Protein AF-A0A9Q1GYH5-F1 (afdb_monomer_lite)

Organism: Holothuria leucospilota (NCBI:txid206669)

Radius of gyration: 18.58 Å; chains: 1; bounding box: 51×38×31 Å

Foldseek 3Di:
DQDDADEDDPVCVVVVLCVLCPPLPELVSSVVVCSVHHDDPCPSVVSNVSSCPDPSNVVVPPPPPPPPPDDDDDDDDDPDDDDPDDDDDD

Secondary structure (DSSP, 8-state):
----PBPPPGGGHHHHHHHHHTT--HHHHHHHHHHHHB--TTHHHHHHHHHHH-HHHHH-----------SS--------S---------

pLDDT: mean 72.46, std 19.91, range [39.78, 92.69]

Structure (mmCIF, N/CA/C/O backbone):
data_AF-A0A9Q1GYH5-F1
#
_entry.id   AF-A0A9Q1GYH5-F1
#
loop_
_atom_site.group_PDB
_atom_site.id
_atom_site.type_symbol
_atom_site.label_atom_id
_atom_site.label_alt_id
_atom_site.label_comp_id
_atom_site.label_asym_id
_atom_site.label_entity_id
_atom_site.label_seq_id
_atom_site.pdbx_PDB_ins_code
_atom_site.Cartn_x
_atom_site.Cartn_y
_atom_site.Cartn_z
_atom_site.occupancy
_atom_site.B_iso_or_equiv
_atom_site.auth_seq_id
_atom_site.auth_comp_id
_atom_site.auth_asym_id
_atom_site.auth_atom_id
_atom_site.pdbx_PDB_model_num
ATOM 1 N N . MET A 1 1 ? 9.784 13.286 16.213 1.00 47.28 1 MET A N 1
ATOM 2 C CA . MET A 1 1 ? 8.411 13.274 16.769 1.00 47.28 1 MET A CA 1
ATOM 3 C C . MET A 1 1 ? 7.700 12.006 16.322 1.00 47.28 1 MET A C 1
ATOM 5 O O . MET A 1 1 ? 7.647 11.755 15.127 1.00 47.28 1 MET A O 1
ATOM 9 N N . ARG A 1 2 ? 7.200 11.173 17.243 1.00 57.06 2 ARG A N 1
ATOM 10 C CA . ARG A 1 2 ? 6.317 10.050 16.883 1.00 57.06 2 ARG A CA 1
ATOM 11 C C . ARG A 1 2 ? 4.899 10.618 16.786 1.00 57.06 2 ARG A C 1
ATOM 13 O O . ARG A 1 2 ? 4.236 10.752 17.803 1.00 57.06 2 ARG A O 1
ATOM 20 N N . GLY A 1 3 ? 4.522 11.076 15.592 1.00 62.31 3 GLY A N 1
ATOM 21 C CA . GLY A 1 3 ? 3.220 11.695 15.336 1.00 62.31 3 GLY A CA 1
ATOM 22 C C . GLY A 1 3 ? 2.055 10.739 15.594 1.00 62.31 3 GLY A C 1
ATOM 23 O O . GLY A 1 3 ? 2.220 9.517 15.527 1.00 62.31 3 GLY A O 1
ATOM 24 N N . SER A 1 4 ? 0.888 11.307 15.896 1.00 68.88 4 SER A N 1
ATOM 25 C CA . SER A 1 4 ? -0.379 10.592 16.054 1.00 68.88 4 SER A CA 1
ATOM 26 C C . SER A 1 4 ? -0.683 9.796 14.785 1.00 68.88 4 SER A C 1
ATOM 28 O O . SER A 1 4 ? -0.970 10.373 13.740 1.00 68.88 4 SER A O 1
ATOM 30 N N . ARG A 1 5 ? -0.574 8.466 14.853 1.00 71.81 5 ARG A N 1
ATOM 31 C CA . ARG A 1 5 ? -0.877 7.591 13.715 1.00 71.81 5 ARG A CA 1
ATOM 32 C C . ARG A 1 5 ? -2.365 7.302 13.699 1.00 71.81 5 ARG A C 1
ATOM 34 O O . ARG A 1 5 ? -2.922 6.885 14.713 1.00 71.81 5 ARG A O 1
ATOM 41 N N . ILE A 1 6 ? -2.988 7.503 12.548 1.00 80.12 6 ILE A N 1
ATOM 42 C CA . ILE A 1 6 ? -4.424 7.306 12.384 1.00 80.12 6 ILE A CA 1
ATOM 43 C C . ILE A 1 6 ? -4.682 5.826 12.085 1.00 80.12 6 ILE A C 1
ATOM 45 O O . ILE A 1 6 ? -4.005 5.215 11.250 1.00 80.12 6 ILE A O 1
ATOM 49 N N . ILE A 1 7 ? -5.661 5.242 12.778 1.00 80.69 7 ILE A N 1
ATOM 50 C CA . ILE A 1 7 ? -6.171 3.906 12.464 1.00 80.69 7 ILE A CA 1
ATOM 51 C C . ILE A 1 7 ? -7.201 4.061 11.347 1.00 80.69 7 ILE A C 1
ATOM 53 O O . ILE A 1 7 ? -8.229 4.706 11.527 1.00 80.69 7 ILE A O 1
ATOM 57 N N . ILE A 1 8 ? -6.918 3.461 10.193 1.00 80.88 8 ILE A N 1
ATOM 58 C CA . ILE A 1 8 ? -7.788 3.523 9.018 1.00 80.88 8 ILE A CA 1
ATOM 59 C C . ILE A 1 8 ? -8.675 2.261 8.959 1.00 80.88 8 ILE A C 1
ATOM 61 O O . ILE A 1 8 ? -8.140 1.136 8.964 1.00 80.88 8 ILE A O 1
ATOM 65 N N . PRO A 1 9 ? -10.013 2.415 8.878 1.00 82.69 9 PRO A N 1
ATOM 66 C CA . PRO A 1 9 ? -10.947 1.325 8.592 1.00 82.69 9 PRO A CA 1
ATOM 67 C C . PRO A 1 9 ? -10.588 0.585 7.300 1.00 82.69 9 PRO A C 1
ATOM 69 O O . PRO A 1 9 ? -10.063 1.180 6.364 1.00 82.69 9 PRO A O 1
ATOM 72 N N . SER A 1 10 ? -10.889 -0.713 7.215 1.00 82.94 10 SER A N 1
ATOM 73 C CA . SER A 1 10 ? -10.507 -1.554 6.067 1.00 82.94 10 SER A CA 1
ATOM 74 C C . SER A 1 10 ? -10.988 -1.021 4.714 1.00 82.94 10 SER A C 1
ATOM 76 O O . SER A 1 10 ? -10.233 -1.102 3.748 1.00 82.94 10 SER A O 1
ATOM 78 N N . CYS A 1 11 ? -12.184 -0.429 4.658 1.00 85.62 11 CYS A N 1
ATOM 79 C CA . CYS A 1 11 ? -12.766 0.145 3.442 1.00 85.62 11 CYS A CA 1
ATOM 80 C C . CYS A 1 11 ? -11.937 1.292 2.841 1.00 85.62 11 CYS A C 1
ATOM 82 O O . CYS A 1 11 ? -11.882 1.421 1.625 1.00 85.62 11 CYS A O 1
ATOM 84 N N . LEU A 1 12 ? -11.233 2.069 3.667 1.00 85.88 12 LEU A N 1
ATOM 85 C CA . LEU A 1 12 ? -10.436 3.222 3.226 1.00 85.88 12 LEU A CA 1
ATOM 86 C C . LEU A 1 12 ? -8.968 2.866 2.935 1.00 85.88 12 LEU A C 1
ATOM 88 O O . LEU A 1 12 ? -8.196 3.700 2.460 1.00 85.88 12 LEU A O 1
ATOM 92 N N . ARG A 1 13 ? -8.544 1.626 3.218 1.00 89.69 13 ARG A N 1
ATOM 93 C CA . ARG A 1 13 ? -7.143 1.211 3.025 1.00 89.69 13 ARG A CA 1
ATOM 94 C C . ARG A 1 13 ? -6.745 1.189 1.556 1.00 89.69 13 ARG A C 1
ATOM 96 O O . ARG A 1 13 ? -5.598 1.498 1.259 1.00 89.69 13 ARG A O 1
ATOM 103 N N . LEU A 1 14 ? -7.668 0.841 0.659 1.00 88.19 14 LEU A N 1
ATOM 104 C CA . LEU A 1 14 ? -7.400 0.773 -0.780 1.00 88.19 14 LEU A CA 1
ATOM 105 C C . LEU A 1 14 ? -7.073 2.151 -1.365 1.00 88.19 14 LEU A C 1
ATOM 107 O O . LEU A 1 14 ? -6.058 2.298 -2.038 1.00 88.19 14 LEU A O 1
ATOM 111 N N . GLU A 1 15 ? -7.872 3.168 -1.044 1.00 89.88 15 GLU A N 1
ATOM 112 C CA . GLU A 1 15 ? -7.633 4.547 -1.494 1.00 89.88 15 GLU A CA 1
ATOM 113 C C . GLU A 1 15 ? -6.314 5.103 -0.949 1.00 89.88 15 GLU A C 1
ATOM 115 O O . GLU A 1 15 ? -5.523 5.717 -1.668 1.00 89.88 15 GLU A O 1
ATOM 120 N N . LEU A 1 16 ? -6.032 4.837 0.329 1.00 90.62 16 LEU A N 1
ATOM 121 C CA . LEU A 1 16 ? -4.763 5.226 0.932 1.00 90.62 16 LEU A CA 1
ATOM 122 C C . LEU A 1 16 ? -3.579 4.557 0.224 1.00 90.62 16 LEU A C 1
ATOM 124 O O . LEU A 1 16 ? -2.545 5.184 -0.003 1.00 90.62 16 LEU A O 1
ATOM 128 N N . PHE A 1 17 ? -3.712 3.276 -0.094 1.00 90.88 17 PHE A N 1
ATOM 129 C CA . PHE A 1 17 ? -2.679 2.510 -0.766 1.00 90.88 17 PHE A CA 1
ATOM 130 C C . PHE A 1 17 ? -2.372 3.032 -2.167 1.00 90.88 17 PHE A C 1
ATOM 132 O O . PHE A 1 17 ? -1.191 3.162 -2.497 1.00 90.88 17 PHE A O 1
ATOM 139 N N . ASP A 1 18 ? -3.393 3.403 -2.935 1.00 90.25 18 ASP A N 1
ATOM 140 C CA . ASP A 1 18 ? -3.219 4.064 -4.229 1.00 90.25 18 ASP A CA 1
ATOM 141 C C . ASP A 1 18 ? -2.440 5.384 -4.078 1.00 90.25 18 ASP A C 1
ATOM 143 O O . ASP A 1 18 ? -1.426 5.613 -4.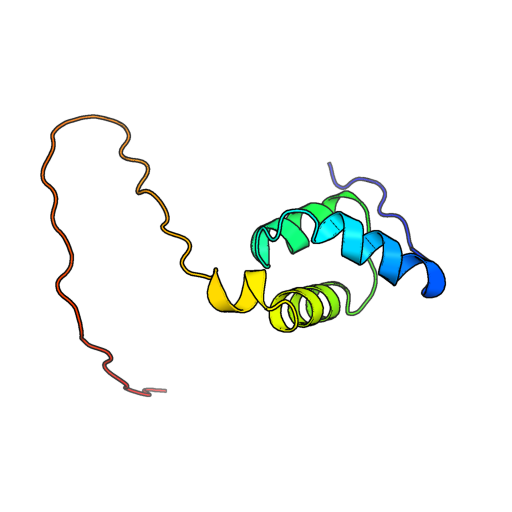743 1.00 90.25 18 ASP A O 1
ATOM 147 N N . SER A 1 19 ? -2.811 6.197 -3.084 1.00 90.56 19 SER A N 1
ATOM 148 C CA . SER A 1 19 ? -2.117 7.452 -2.768 1.00 90.56 19 SER A CA 1
ATOM 149 C C . SER A 1 19 ? -0.652 7.246 -2.348 1.00 90.56 19 SER A C 1
ATOM 151 O O . SER A 1 19 ? 0.247 7.947 -2.822 1.00 90.56 19 SER A O 1
ATOM 153 N N . ILE A 1 20 ? -0.371 6.251 -1.498 1.00 91.12 20 ILE A N 1
ATOM 154 C CA . ILE A 1 20 ? 0.993 5.920 -1.050 1.00 91.12 20 ILE A CA 1
ATOM 155 C C . ILE A 1 20 ? 1.852 5.434 -2.223 1.00 91.12 20 ILE A C 1
ATOM 157 O O . ILE A 1 20 ? 3.029 5.807 -2.317 1.00 91.12 20 ILE A O 1
ATOM 161 N N . HIS A 1 21 ? 1.265 4.622 -3.101 1.00 92.44 21 HIS A N 1
ATOM 162 C CA . HIS A 1 21 ? 1.920 4.031 -4.263 1.00 92.44 21 HIS A CA 1
ATOM 163 C C . HIS A 1 21 ? 2.071 4.985 -5.449 1.00 92.44 21 HIS A C 1
ATOM 165 O O . HIS A 1 21 ? 2.859 4.719 -6.363 1.00 92.44 21 HIS A O 1
ATOM 171 N N . LYS A 1 22 ? 1.359 6.115 -5.429 1.00 89.31 22 LYS A N 1
ATOM 172 C CA . LYS A 1 22 ? 1.398 7.128 -6.479 1.00 89.31 22 LYS A CA 1
ATOM 173 C C . LYS A 1 22 ? 2.836 7.484 -6.867 1.00 89.31 22 LYS A C 1
ATOM 175 O O . LYS A 1 22 ? 3.672 7.833 -6.022 1.00 89.31 22 LYS A O 1
ATOM 180 N N . GLY A 1 23 ? 3.100 7.414 -8.172 1.00 88.62 23 GLY A N 1
ATOM 181 C CA . GLY A 1 23 ? 4.413 7.672 -8.764 1.00 88.62 23 GLY A CA 1
ATOM 182 C C . GLY A 1 23 ? 5.374 6.478 -8.756 1.00 88.62 23 GLY A C 1
ATOM 183 O O . GLY A 1 23 ? 6.544 6.674 -9.061 1.00 88.62 23 GLY A O 1
ATOM 184 N N . HIS A 1 24 ? 4.918 5.268 -8.404 1.00 90.25 24 HIS A N 1
ATOM 185 C CA . HIS A 1 24 ? 5.658 4.006 -8.569 1.00 90.25 24 HIS A CA 1
ATOM 186 C C . HIS A 1 24 ? 7.065 3.984 -7.943 1.00 90.25 24 HIS A C 1
ATOM 188 O O . HIS A 1 24 ? 8.001 3.384 -8.463 1.00 90.25 24 HIS A O 1
ATOM 194 N N . GLN A 1 25 ? 7.212 4.606 -6.773 1.00 85.31 25 GLN A N 1
ATOM 195 C CA . GLN A 1 25 ? 8.505 4.899 -6.139 1.00 85.31 25 GLN A CA 1
ATOM 196 C C . GLN A 1 25 ? 9.184 3.701 -5.444 1.00 85.31 25 GLN A C 1
ATOM 198 O O . GLN A 1 25 ? 10.158 3.870 -4.707 1.00 85.31 25 GLN A O 1
ATOM 203 N N . GLY A 1 26 ? 8.640 2.495 -5.610 1.00 88.75 26 GLY A N 1
ATOM 204 C CA . GLY A 1 26 ? 9.126 1.285 -4.956 1.00 88.75 26 GLY A CA 1
ATOM 205 C C . GLY A 1 26 ? 8.786 1.178 -3.463 1.00 88.75 26 GLY A C 1
ATOM 206 O O . GLY A 1 26 ? 8.171 2.050 -2.841 1.00 88.75 26 GLY A O 1
ATOM 207 N N . ILE A 1 27 ? 9.187 0.051 -2.871 1.00 90.19 27 ILE A N 1
ATOM 208 C CA . ILE A 1 27 ? 8.738 -0.379 -1.539 1.00 90.19 27 ILE A CA 1
ATOM 209 C C . ILE A 1 27 ? 9.256 0.506 -0.398 1.00 90.19 27 ILE A C 1
ATOM 211 O O . ILE A 1 27 ? 8.527 0.746 0.566 1.00 90.19 27 ILE A O 1
ATOM 215 N N . GLY A 1 28 ? 10.487 1.017 -0.501 1.00 88.75 28 GLY A N 1
ATOM 216 C CA . GLY A 1 28 ? 11.101 1.857 0.532 1.00 88.75 28 GLY A CA 1
ATOM 217 C C . GLY A 1 28 ? 10.316 3.148 0.760 1.00 88.75 28 GLY A C 1
ATOM 218 O O . GLY A 1 28 ? 9.851 3.404 1.871 1.00 88.75 28 GLY A O 1
ATOM 219 N N . LYS A 1 29 ? 10.078 3.908 -0.317 1.00 89.75 29 LYS A N 1
ATOM 220 C CA . LYS A 1 29 ? 9.317 5.166 -0.280 1.00 89.75 29 LYS A CA 1
ATOM 221 C C . LYS A 1 29 ? 7.858 4.951 0.123 1.00 89.75 29 LYS A C 1
ATOM 223 O O . LYS A 1 29 ? 7.338 5.719 0.931 1.00 89.75 29 LYS A O 1
ATOM 228 N N . CYS A 1 30 ? 7.220 3.878 -0.354 1.00 91.25 30 CYS A N 1
ATOM 229 C CA . CYS A 1 30 ? 5.856 3.540 0.062 1.00 91.25 30 CYS A CA 1
ATOM 230 C C . CYS A 1 30 ? 5.772 3.272 1.577 1.00 91.25 30 CYS A C 1
ATOM 232 O O . CYS A 1 30 ? 4.880 3.783 2.256 1.00 91.25 30 CYS A O 1
ATOM 234 N N . ARG 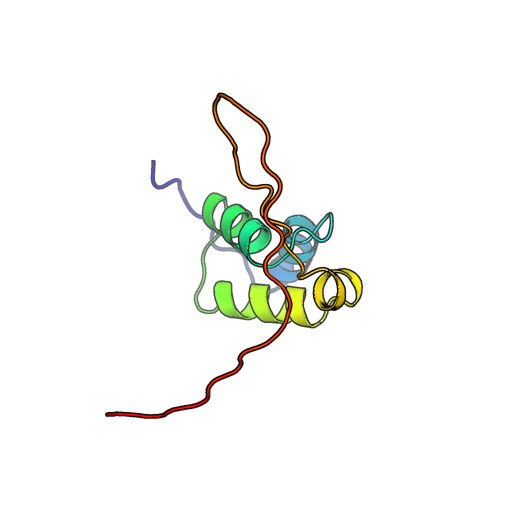A 1 31 ? 6.731 2.522 2.141 1.00 91.62 31 ARG A N 1
ATOM 235 C CA . ARG A 1 31 ? 6.803 2.261 3.590 1.00 91.62 31 ARG A CA 1
ATOM 236 C C . ARG A 1 31 ? 7.071 3.530 4.396 1.00 91.62 31 ARG A C 1
ATOM 238 O O . ARG A 1 31 ? 6.465 3.703 5.449 1.00 91.62 31 ARG A O 1
ATOM 245 N N . GLU A 1 32 ? 7.971 4.390 3.925 1.00 90.06 32 GLU A N 1
ATOM 246 C CA . GLU A 1 32 ? 8.281 5.678 4.558 1.00 90.06 32 GLU A CA 1
ATOM 247 C C . GLU A 1 32 ? 7.027 6.552 4.662 1.00 90.06 32 GLU A C 1
ATOM 249 O O . GLU A 1 32 ? 6.668 6.973 5.760 1.00 90.06 32 GLU A O 1
ATOM 254 N N . ARG A 1 33 ? 6.314 6.741 3.543 1.00 89.75 33 ARG A N 1
ATOM 255 C CA . ARG A 1 33 ? 5.059 7.506 3.490 1.00 89.75 33 ARG A CA 1
ATOM 256 C C . ARG A 1 33 ? 4.014 6.937 4.439 1.00 89.75 33 ARG A C 1
ATOM 258 O O . ARG A 1 33 ? 3.462 7.675 5.247 1.00 89.75 33 ARG A O 1
ATOM 265 N N . ALA A 1 34 ? 3.783 5.625 4.398 1.00 90.50 34 ALA A N 1
ATOM 266 C CA . ALA A 1 34 ? 2.797 4.988 5.264 1.00 90.50 34 ALA A CA 1
ATOM 267 C C . ALA A 1 34 ? 3.090 5.230 6.754 1.00 90.50 34 ALA A C 1
ATOM 269 O O . ALA A 1 34 ? 2.185 5.578 7.509 1.00 90.50 34 ALA A O 1
ATOM 270 N N . LYS A 1 35 ? 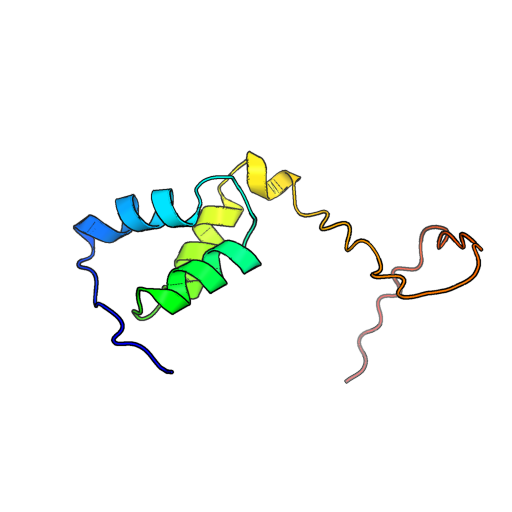4.363 5.124 7.169 1.00 88.25 35 LYS A N 1
ATOM 271 C CA . LYS A 1 35 ? 4.794 5.334 8.563 1.00 88.25 35 LYS A CA 1
ATOM 272 C C . LYS A 1 35 ? 4.524 6.746 9.093 1.00 88.25 35 LYS A C 1
ATOM 274 O O . LYS A 1 35 ? 4.426 6.892 10.313 1.00 88.25 35 LYS A O 1
ATOM 279 N N . GLN A 1 36 ? 4.442 7.754 8.220 1.00 85.31 36 GLN A N 1
ATOM 280 C CA . GLN A 1 36 ? 4.164 9.136 8.626 1.00 85.31 36 GLN A CA 1
ATOM 281 C C . GLN A 1 36 ? 2.697 9.347 9.016 1.00 85.31 36 GLN A C 1
ATOM 283 O O . GLN A 1 36 ? 2.423 10.170 9.883 1.00 85.31 36 GLN A O 1
ATOM 288 N N . TYR A 1 37 ? 1.769 8.597 8.413 1.00 83.06 37 TYR A N 1
ATOM 289 C CA . TYR A 1 37 ? 0.335 8.884 8.527 1.00 83.06 37 TYR A CA 1
ATOM 290 C C . TYR A 1 37 ? -0.460 7.780 9.235 1.00 83.06 37 TYR A C 1
ATOM 292 O O . TYR A 1 37 ? -1.409 8.077 9.962 1.00 83.06 37 TYR A O 1
ATOM 300 N N . VAL A 1 38 ? -0.089 6.507 9.054 1.00 87.19 38 VAL A N 1
ATOM 301 C CA . VAL A 1 38 ? -0.953 5.375 9.420 1.00 87.19 38 VAL A CA 1
ATOM 302 C C . VAL A 1 38 ? -0.216 4.203 10.058 1.00 87.19 38 VAL A C 1
ATOM 304 O O . VAL A 1 38 ? 0.984 3.995 9.864 1.00 87.19 38 VAL A O 1
ATOM 307 N N . TRP A 1 39 ? -0.954 3.394 10.821 1.00 85.38 39 TRP A N 1
ATOM 308 C CA . TRP A 1 39 ? -0.458 2.119 11.334 1.00 85.38 39 TRP A CA 1
ATOM 309 C C . TRP A 1 39 ? -1.588 1.120 11.604 1.00 85.38 39 TRP A C 1
ATOM 311 O O . TRP A 1 39 ? -2.616 1.480 12.169 1.00 85.38 39 TRP A O 1
ATOM 321 N N . TRP A 1 40 ? -1.366 -0.144 11.229 1.00 87.56 40 TRP A N 1
ATOM 322 C CA . TRP A 1 40 ? -2.142 -1.312 11.662 1.00 87.56 40 TRP A CA 1
ATOM 323 C C . TRP A 1 40 ? -1.326 -2.606 11.457 1.00 87.56 40 TRP A C 1
ATOM 325 O O . TRP A 1 40 ? -0.347 -2.599 10.695 1.00 87.56 40 TRP A O 1
ATOM 335 N N . PRO A 1 41 ? -1.701 -3.728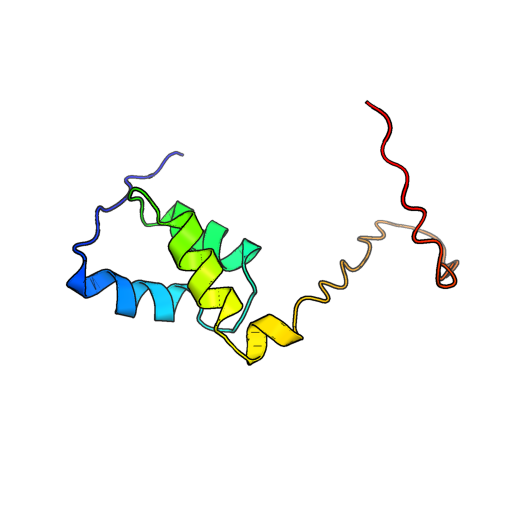 12.103 1.00 86.75 41 PRO A N 1
ATOM 336 C CA . PRO A 1 41 ? -1.041 -5.017 11.898 1.00 86.75 41 PRO A CA 1
ATOM 337 C C . PRO A 1 41 ? -1.093 -5.462 10.431 1.00 86.75 41 PRO A C 1
ATOM 339 O O . PRO A 1 41 ? -2.152 -5.466 9.812 1.00 86.75 41 PRO A O 1
ATOM 342 N N . GLY A 1 42 ? 0.056 -5.829 9.862 1.00 89.44 42 GLY A N 1
ATOM 343 C CA . GLY A 1 42 ? 0.151 -6.282 8.469 1.00 89.44 42 GLY A CA 1
ATOM 344 C C . GLY A 1 42 ? 0.310 -5.175 7.418 1.00 89.44 42 GLY A C 1
ATOM 345 O O . GLY A 1 42 ? 0.516 -5.497 6.250 1.00 89.44 42 GLY A O 1
ATOM 346 N N . LEU A 1 43 ? 0.317 -3.889 7.800 1.00 90.38 43 LEU A N 1
ATOM 347 C CA . LEU A 1 43 ? 0.512 -2.762 6.871 1.00 90.38 43 LEU A CA 1
ATOM 348 C C . LEU A 1 43 ? 1.757 -2.928 5.980 1.00 90.38 43 LEU A C 1
ATOM 350 O O . LEU A 1 43 ? 1.699 -2.733 4.770 1.00 90.38 43 LEU A O 1
ATOM 354 N N . ALA A 1 44 ? 2.893 -3.308 6.569 1.00 89.75 44 ALA A N 1
ATOM 355 C CA . ALA A 1 44 ? 4.152 -3.446 5.836 1.00 89.75 44 ALA A CA 1
ATOM 356 C C . ALA A 1 44 ? 4.119 -4.568 4.785 1.00 89.75 44 ALA A C 1
ATOM 358 O O . ALA A 1 44 ? 4.762 -4.430 3.741 1.00 89.75 44 ALA A O 1
ATOM 359 N N . THR A 1 45 ? 3.385 -5.648 5.067 1.00 92.56 45 THR A N 1
ATOM 360 C CA . THR A 1 45 ? 3.163 -6.771 4.146 1.00 92.56 45 THR A CA 1
ATOM 361 C C . THR A 1 45 ? 2.229 -6.349 3.023 1.00 92.56 45 THR A C 1
ATOM 363 O O . THR A 1 45 ? 2.560 -6.530 1.861 1.00 92.56 45 THR A O 1
ATOM 366 N N . GLN A 1 46 ? 1.127 -5.672 3.348 1.00 92.56 46 GLN A N 1
ATOM 367 C CA . GLN A 1 46 ? 0.179 -5.180 2.345 1.00 92.56 46 GLN A CA 1
ATOM 368 C C . GLN A 1 46 ? 0.818 -4.180 1.371 1.00 92.56 46 GLN A C 1
ATOM 370 O O . GLN A 1 46 ? 0.571 -4.249 0.171 1.00 92.56 46 GLN A O 1
ATOM 375 N N . I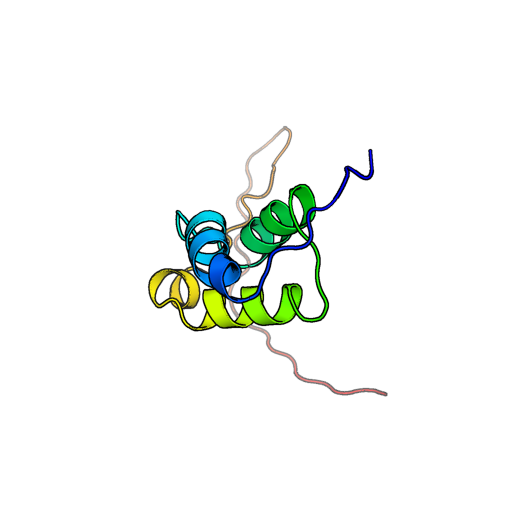LE A 1 47 ? 1.694 -3.295 1.860 1.00 92.00 47 ILE A N 1
ATOM 376 C CA . ILE A 1 47 ? 2.480 -2.400 0.996 1.00 92.00 47 ILE A CA 1
ATOM 377 C C . ILE A 1 47 ? 3.434 -3.195 0.099 1.00 92.00 47 ILE A C 1
ATOM 379 O O . ILE A 1 47 ? 3.604 -2.848 -1.067 1.00 92.00 47 ILE A O 1
ATOM 383 N N . ALA A 1 48 ? 4.079 -4.237 0.632 1.00 91.31 48 ALA A N 1
ATOM 384 C CA . ALA A 1 48 ? 4.981 -5.072 -0.154 1.00 91.31 48 ALA A CA 1
ATOM 385 C C . ALA A 1 48 ? 4.231 -5.784 -1.285 1.00 91.31 48 ALA A C 1
ATOM 387 O O . ALA A 1 48 ? 4.659 -5.696 -2.433 1.00 91.31 48 ALA A O 1
ATOM 388 N N . ASP A 1 49 ? 3.087 -6.396 -0.975 1.00 92.69 49 ASP A N 1
ATOM 389 C CA . ASP A 1 49 ? 2.229 -7.071 -1.952 1.00 92.69 49 ASP A CA 1
ATOM 390 C C . ASP A 1 49 ? 1.743 -6.114 -3.034 1.00 92.69 49 ASP A C 1
ATOM 392 O O . ASP A 1 49 ? 1.741 -6.457 -4.214 1.00 92.69 49 ASP A O 1
ATOM 396 N N . LEU A 1 50 ? 1.345 -4.903 -2.645 1.00 92.00 50 LEU A N 1
ATOM 397 C CA . LEU A 1 50 ? 0.889 -3.892 -3.585 1.00 92.00 50 LEU A CA 1
ATOM 398 C C . LEU A 1 50 ? 1.991 -3.489 -4.567 1.00 92.00 50 LEU A C 1
ATOM 400 O O . LEU A 1 50 ? 1.762 -3.432 -5.772 1.00 92.00 50 LEU A O 1
ATOM 404 N N . VAL A 1 51 ? 3.198 -3.233 -4.060 1.00 90.75 51 VAL A N 1
ATOM 405 C CA . VAL A 1 51 ? 4.337 -2.850 -4.902 1.00 90.75 51 VAL A CA 1
ATOM 406 C C . VAL A 1 51 ? 4.793 -4.023 -5.770 1.00 90.75 51 VAL A C 1
ATOM 408 O O . VAL A 1 51 ? 5.152 -3.809 -6.923 1.00 90.75 51 VAL A O 1
ATOM 411 N N . TYR A 1 52 ? 4.745 -5.251 -5.248 1.00 89.44 52 TYR A N 1
ATOM 412 C CA . TYR A 1 52 ? 5.096 -6.466 -5.984 1.00 89.44 52 TYR A CA 1
ATOM 413 C C . TYR A 1 52 ? 4.126 -6.759 -7.137 1.00 89.44 52 TYR A C 1
ATOM 415 O O . TYR A 1 52 ? 4.555 -7.155 -8.215 1.00 89.44 52 TYR A O 1
ATOM 423 N N . LYS A 1 53 ? 2.824 -6.527 -6.930 1.00 90.56 53 LYS A N 1
ATOM 424 C CA . LYS A 1 53 ? 1.782 -6.710 -7.955 1.00 90.56 53 LYS A CA 1
ATOM 425 C C . LYS A 1 53 ? 1.749 -5.590 -8.999 1.00 90.56 53 LYS A C 1
ATOM 427 O O . LYS A 1 53 ? 1.077 -5.731 -10.016 1.00 90.56 53 LYS A O 1
ATOM 432 N N . CYS A 1 54 ? 2.438 -4.478 -8.759 1.00 90.31 54 CYS A N 1
ATOM 433 C CA . CYS A 1 54 ? 2.524 -3.389 -9.718 1.00 90.31 54 CYS A CA 1
ATOM 434 C C . CYS A 1 54 ? 3.556 -3.716 -10.802 1.00 90.31 54 CYS A C 1
ATOM 436 O O . CYS A 1 54 ? 4.747 -3.787 -10.510 1.00 90.31 54 CYS A O 1
ATOM 438 N N . SER A 1 55 ? 3.112 -3.816 -12.056 1.00 88.44 55 SER A N 1
ATOM 439 C CA . SER A 1 55 ? 3.985 -4.035 -13.217 1.00 88.44 55 SER A CA 1
ATOM 440 C C . SER A 1 55 ? 5.071 -2.959 -13.345 1.00 88.44 55 SER A C 1
ATOM 442 O O . SER A 1 55 ? 6.238 -3.266 -13.568 1.00 88.44 55 SER A O 1
ATOM 444 N N . THR A 1 56 ? 4.737 -1.687 -13.126 1.00 88.00 56 THR A N 1
ATOM 445 C CA . THR A 1 56 ? 5.718 -0.591 -13.191 1.00 88.00 56 THR A CA 1
ATOM 446 C C . THR A 1 56 ? 6.803 -0.726 -12.120 1.00 88.00 56 THR A C 1
ATOM 448 O O . THR A 1 56 ? 7.987 -0.535 -12.395 1.00 88.00 56 THR A O 1
ATOM 451 N N . CYS A 1 57 ? 6.427 -1.084 -10.888 1.00 85.25 57 CYS A N 1
ATOM 452 C CA . CYS A 1 57 ? 7.388 -1.222 -9.794 1.00 85.25 57 CYS A CA 1
ATOM 453 C C . CYS A 1 57 ? 8.154 -2.547 -9.814 1.00 85.25 57 CYS A C 1
ATOM 455 O O . CYS A 1 57 ? 9.303 -2.568 -9.371 1.00 85.25 57 CYS A O 1
ATOM 457 N N . SER A 1 58 ? 7.559 -3.635 -10.314 1.00 79.31 58 SER A N 1
ATOM 458 C CA . SER A 1 58 ? 8.203 -4.952 -10.382 1.00 79.31 58 SER A CA 1
ATOM 459 C C . SER A 1 58 ? 9.395 -4.959 -11.336 1.00 79.31 58 SER A C 1
ATOM 461 O O . SER A 1 58 ? 10.370 -5.666 -11.095 1.00 79.31 58 SER A O 1
ATOM 463 N N . HIS A 1 59 ? 9.340 -4.145 -12.392 1.00 66.69 59 HIS A N 1
ATOM 464 C CA . HIS A 1 59 ? 10.423 -3.999 -13.366 1.00 66.69 59 HIS A CA 1
ATOM 465 C C . HIS A 1 59 ? 11.425 -2.884 -13.005 1.00 66.69 59 HIS A C 1
ATOM 467 O O . HIS A 1 59 ? 12.541 -2.872 -13.521 1.00 66.69 59 HIS A O 1
ATOM 473 N N . GLY A 1 60 ? 11.052 -1.962 -12.108 1.00 55.28 60 GLY A N 1
ATOM 474 C CA . GLY A 1 60 ? 11.811 -0.746 -11.784 1.00 55.28 60 GLY A CA 1
ATOM 475 C C . GLY A 1 60 ? 12.796 -0.847 -10.612 1.00 55.28 60 GLY A C 1
ATOM 476 O O . GLY A 1 60 ? 13.416 0.150 -10.253 1.00 55.28 60 GLY A O 1
ATOM 477 N N . SER A 1 61 ? 12.982 -2.016 -9.99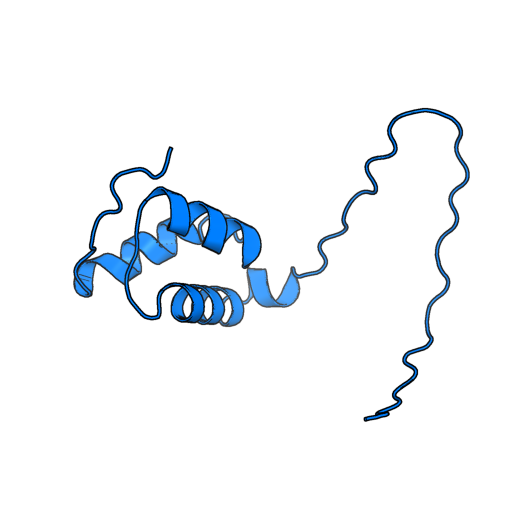8 1.00 53.31 61 SER A N 1
ATOM 478 C CA . SER A 1 61 ? 13.837 -2.219 -8.812 1.00 53.31 61 SER A CA 1
ATOM 479 C C . SER A 1 61 ? 15.343 -2.293 -9.118 1.00 53.31 61 SER A C 1
ATOM 481 O O . SER A 1 61 ? 16.105 -2.984 -8.444 1.00 53.31 61 SER A O 1
ATOM 483 N N . ARG A 1 62 ? 15.804 -1.516 -10.099 1.00 51.25 62 ARG A N 1
ATOM 484 C CA . ARG A 1 62 ? 17.193 -1.058 -10.161 1.00 51.25 62 ARG A CA 1
ATOM 485 C C . ARG A 1 62 ? 17.229 0.345 -9.578 1.00 51.25 62 ARG A C 1
ATOM 487 O O . ARG A 1 62 ? 17.243 1.332 -10.302 1.00 51.25 62 ARG A O 1
ATOM 494 N N . GLU A 1 63 ? 17.232 0.425 -8.251 1.00 52.16 63 GLU A N 1
ATOM 495 C CA . GLU A 1 63 ? 17.745 1.612 -7.573 1.00 52.16 63 GLU A CA 1
ATOM 496 C C . GLU A 1 63 ? 19.220 1.721 -7.983 1.00 52.16 63 GLU A C 1
ATOM 498 O O . GLU A 1 63 ? 20.094 1.095 -7.381 1.00 52.16 63 GLU A O 1
ATOM 503 N N . ILE A 1 64 ? 19.509 2.458 -9.059 1.00 51.94 64 ILE A N 1
ATOM 504 C CA . ILE A 1 64 ? 20.834 3.038 -9.227 1.00 51.94 64 ILE A CA 1
ATOM 505 C C . ILE A 1 64 ? 20.940 4.006 -8.056 1.00 51.94 64 ILE A C 1
ATOM 507 O O . ILE A 1 64 ? 20.435 5.124 -8.104 1.00 51.94 64 ILE A O 1
ATOM 511 N N . ARG A 1 65 ? 21.518 3.535 -6.951 1.00 43.88 65 ARG A N 1
ATOM 512 C CA . ARG A 1 65 ? 22.057 4.425 -5.935 1.00 43.88 65 ARG A CA 1
ATOM 513 C C . ARG A 1 65 ? 23.158 5.179 -6.644 1.00 43.88 65 ARG A C 1
ATOM 515 O O . ARG A 1 65 ? 24.241 4.627 -6.818 1.00 43.88 65 ARG A O 1
ATOM 522 N N . GLU A 1 66 ? 22.860 6.379 -7.130 1.00 50.91 66 GLU A N 1
ATOM 523 C CA . GLU A 1 66 ? 23.915 7.310 -7.500 1.00 50.91 66 GLU A CA 1
ATOM 524 C C . GLU A 1 66 ? 24.856 7.373 -6.293 1.00 50.91 66 GLU A C 1
ATOM 526 O O . GLU A 1 66 ? 24.406 7.698 -5.186 1.00 50.91 66 GLU A O 1
ATOM 531 N N . PRO A 1 67 ? 26.128 6.965 -6.438 1.00 54.19 67 PRO A N 1
ATOM 532 C CA . PRO A 1 67 ? 27.086 7.151 -5.372 1.00 54.19 67 PRO A CA 1
ATOM 533 C C . PRO A 1 67 ? 27.147 8.658 -5.144 1.00 54.19 67 PRO A C 1
ATOM 535 O O . PRO A 1 67 ? 27.523 9.402 -6.047 1.00 54.19 67 PRO A O 1
ATOM 538 N N . LEU A 1 68 ? 26.726 9.117 -3.965 1.00 54.97 68 LEU A N 1
ATOM 539 C CA . LEU A 1 68 ? 26.924 10.497 -3.545 1.00 54.97 68 LEU A CA 1
ATOM 540 C C . LEU A 1 68 ? 28.433 10.714 -3.408 1.00 54.97 68 LEU A C 1
ATOM 542 O O . LEU A 1 68 ? 29.005 10.538 -2.333 1.00 54.97 68 LEU A O 1
ATOM 546 N N . ILE A 1 69 ? 29.092 11.049 -4.514 1.00 56.00 69 ILE A N 1
ATOM 547 C CA . ILE A 1 69 ? 30.474 11.505 -4.507 1.00 56.00 69 ILE A CA 1
ATOM 548 C C . ILE A 1 69 ? 30.481 12.956 -4.029 1.00 56.00 69 ILE A C 1
ATOM 550 O O . ILE A 1 69 ? 30.386 13.909 -4.797 1.00 56.00 69 ILE A O 1
ATOM 554 N N . SER A 1 70 ? 30.570 13.131 -2.714 1.00 48.06 70 SER A N 1
ATOM 555 C CA . SER A 1 70 ? 30.973 14.412 -2.151 1.00 48.06 70 SER A CA 1
ATOM 556 C C . SER A 1 70 ? 32.475 14.584 -2.376 1.00 48.06 70 SER A C 1
ATOM 558 O O . SER A 1 70 ? 33.275 14.029 -1.633 1.00 48.06 70 SER A O 1
ATOM 560 N N . GLY A 1 71 ? 32.830 15.371 -3.393 1.00 48.28 71 GLY A N 1
ATOM 561 C CA . GLY A 1 71 ? 34.120 16.053 -3.509 1.00 48.28 71 GLY A CA 1
ATOM 562 C C . GLY A 1 71 ? 35.294 15.237 -4.065 1.00 48.28 71 GLY A C 1
ATOM 563 O O . GLY A 1 71 ? 35.872 14.411 -3.373 1.00 48.28 71 GLY A O 1
ATOM 564 N N . GLY A 1 72 ? 35.728 15.610 -5.275 1.00 46.00 72 GLY A N 1
ATOM 565 C CA . GLY A 1 72 ? 37.126 15.512 -5.714 1.00 46.00 72 GLY A CA 1
ATOM 566 C C . GLY A 1 72 ? 37.500 14.301 -6.574 1.00 46.00 72 GLY A C 1
ATOM 567 O O . GLY A 1 72 ? 37.678 13.207 -6.065 1.00 46.00 72 GLY A O 1
ATOM 568 N N . GLY A 1 73 ? 37.740 14.551 -7.868 1.00 42.50 73 GLY A N 1
ATOM 569 C CA . GLY A 1 73 ? 38.562 13.701 -8.739 1.00 42.50 73 GLY A CA 1
ATOM 570 C C . GLY A 1 73 ? 37.849 12.493 -9.348 1.00 42.50 73 GLY A C 1
ATOM 571 O O . GLY A 1 73 ? 37.567 11.506 -8.679 1.00 42.50 73 GLY A O 1
ATOM 572 N N . GLY A 1 74 ? 37.591 12.550 -10.655 1.00 50.31 74 GLY A N 1
ATOM 573 C CA . GLY A 1 74 ? 37.066 11.418 -11.408 1.00 50.31 74 GLY A CA 1
ATOM 574 C C . GLY A 1 74 ? 38.055 10.253 -11.480 1.00 50.31 74 GLY A C 1
ATOM 575 O O . GLY A 1 74 ? 39.197 10.430 -11.887 1.00 50.31 74 GLY A O 1
ATOM 576 N N . ILE A 1 75 ? 37.566 9.059 -11.155 1.00 45.81 75 ILE A N 1
ATOM 577 C CA . ILE A 1 75 ? 37.995 7.780 -11.732 1.00 45.81 75 ILE A CA 1
ATOM 578 C C . ILE A 1 75 ? 36.798 6.832 -11.666 1.00 45.81 75 ILE A C 1
ATOM 580 O O . ILE A 1 75 ? 36.417 6.330 -10.611 1.00 45.81 75 ILE A O 1
ATOM 584 N N . SER A 1 76 ? 36.164 6.625 -12.816 1.00 44.97 76 SER A N 1
ATOM 585 C CA . SER A 1 76 ? 35.087 5.659 -12.995 1.00 44.97 76 SER A CA 1
ATOM 586 C C . SER A 1 76 ? 35.666 4.244 -12.972 1.00 44.97 76 SER A C 1
ATOM 588 O O . SER A 1 76 ? 36.185 3.771 -13.978 1.00 44.97 76 SER A O 1
ATOM 590 N N . ILE A 1 77 ? 35.556 3.549 -11.841 1.00 49.81 77 ILE A N 1
ATOM 591 C CA . ILE A 1 77 ? 35.695 2.090 -11.805 1.00 49.81 77 ILE A CA 1
ATOM 592 C C . ILE A 1 77 ? 34.298 1.472 -11.858 1.00 49.81 77 ILE A C 1
ATOM 594 O O . ILE A 1 77 ? 33.537 1.497 -10.894 1.00 49.81 77 ILE A O 1
ATOM 598 N N . THR A 1 78 ? 33.929 0.943 -13.022 1.00 52.19 78 THR A N 1
ATOM 599 C CA . THR A 1 78 ? 32.779 0.040 -13.121 1.00 52.19 78 THR A CA 1
ATOM 600 C C . THR A 1 78 ? 33.190 -1.312 -12.527 1.00 52.19 78 THR A C 1
ATOM 602 O O . THR A 1 78 ? 34.256 -1.821 -12.880 1.00 52.19 78 THR A O 1
ATOM 605 N N . PRO A 1 79 ? 32.404 -1.938 -11.631 1.00 40.47 79 PRO A N 1
ATOM 606 C CA . PRO A 1 79 ? 32.638 -3.328 -11.292 1.00 40.47 79 PRO A CA 1
ATOM 607 C C . PRO A 1 79 ? 32.125 -4.166 -12.461 1.00 40.47 79 PRO A C 1
ATOM 609 O O . PRO A 1 79 ? 30.919 -4.234 -12.717 1.00 40.47 79 PRO A O 1
ATOM 612 N N . LEU A 1 80 ? 33.064 -4.775 -13.183 1.00 45.38 80 LEU A N 1
ATOM 613 C CA . LEU A 1 80 ? 32.797 -5.887 -14.084 1.00 45.38 80 LEU A CA 1
ATOM 614 C C . LEU A 1 80 ? 31.898 -6.911 -13.386 1.00 45.38 80 LEU A C 1
ATOM 616 O O . LEU A 1 80 ? 32.051 -7.230 -12.207 1.00 45.38 80 LEU A O 1
ATOM 620 N N . ALA A 1 81 ? 30.933 -7.393 -14.154 1.00 39.78 81 ALA A N 1
ATOM 621 C CA . ALA A 1 81 ? 29.976 -8.402 -13.769 1.00 39.78 81 ALA A CA 1
ATOM 622 C C . ALA A 1 81 ? 30.620 -9.631 -13.100 1.00 39.78 81 ALA A C 1
ATOM 624 O O . ALA A 1 81 ? 31.625 -10.153 -13.569 1.00 39.78 81 ALA A O 1
ATOM 625 N N . GLY A 1 82 ? 29.916 -10.160 -12.096 1.00 46.84 82 GLY A N 1
ATOM 626 C CA . GLY A 1 82 ? 29.749 -11.602 -11.930 1.00 46.84 82 GLY A CA 1
ATOM 627 C C . GLY A 1 82 ? 30.698 -12.314 -10.976 1.00 46.84 82 GLY A C 1
ATOM 628 O O . GLY A 1 82 ? 31.657 -12.906 -11.431 1.00 46.84 82 GLY A O 1
ATOM 629 N N . TYR A 1 83 ? 30.307 -12.422 -9.701 1.00 41.97 83 TYR A N 1
ATOM 630 C CA . TYR A 1 83 ? 30.583 -13.603 -8.871 1.00 41.97 83 TYR A CA 1
ATOM 631 C C . TYR A 1 83 ? 29.438 -13.806 -7.868 1.00 41.97 83 TYR A C 1
ATOM 633 O O . TYR A 1 83 ? 29.470 -13.327 -6.738 1.00 41.97 83 TYR A O 1
ATOM 641 N N . TRP A 1 84 ? 28.392 -14.521 -8.288 1.00 42.38 84 TRP A N 1
ATOM 642 C CA . TRP A 1 84 ? 27.422 -15.111 -7.363 1.00 42.38 84 TRP A CA 1
ATOM 643 C C . TRP A 1 84 ? 28.054 -16.355 -6.735 1.00 42.38 84 TRP A C 1
ATOM 645 O O . TRP A 1 84 ? 27.823 -17.468 -7.208 1.00 42.38 84 TRP A O 1
ATOM 655 N N . HIS A 1 85 ? 28.873 -16.189 -5.692 1.00 39.97 85 HIS A N 1
ATOM 656 C CA . HIS A 1 85 ? 29.321 -17.340 -4.912 1.00 39.97 85 HIS A CA 1
ATOM 657 C C . HIS A 1 85 ? 28.297 -17.661 -3.824 1.00 39.97 85 HIS A C 1
ATOM 659 O O . HIS A 1 85 ? 28.155 -16.978 -2.813 1.00 39.97 85 HIS A O 1
ATOM 665 N N . ARG A 1 86 ? 27.555 -18.731 -4.090 1.00 47.25 86 ARG A N 1
ATOM 666 C CA . ARG A 1 86 ? 26.724 -19.462 -3.146 1.00 47.25 86 ARG A CA 1
ATOM 667 C C . ARG A 1 86 ? 27.643 -20.244 -2.212 1.00 47.25 86 ARG A C 1
ATOM 669 O O . ARG A 1 86 ? 28.284 -21.169 -2.685 1.00 47.25 86 ARG A O 1
ATOM 676 N N . SER A 1 87 ? 27.647 -19.924 -0.919 1.00 41.69 87 SER A N 1
ATOM 677 C CA . SER A 1 87 ? 28.096 -20.849 0.129 1.00 41.69 87 SER A CA 1
ATOM 678 C C . SER A 1 87 ? 27.357 -20.569 1.434 1.00 41.69 87 SER A C 1
ATOM 680 O O . SER A 1 87 ? 27.602 -19.574 2.107 1.00 41.69 87 SER A O 1
ATOM 682 N N . LEU A 1 88 ? 26.446 -21.488 1.752 1.00 42.91 88 LEU A N 1
ATOM 683 C CA . LEU A 1 88 ? 26.041 -21.844 3.108 1.00 42.91 88 LEU A CA 1
ATOM 684 C C . LEU A 1 88 ? 27.292 -22.099 3.950 1.00 42.91 88 LEU A C 1
ATOM 686 O O . LEU A 1 88 ? 28.119 -22.888 3.506 1.00 42.91 88 LEU A O 1
ATOM 690 N N . LEU A 1 89 ? 27.383 -21.515 5.141 1.00 40.78 89 LEU A N 1
ATOM 691 C CA . LEU A 1 89 ? 28.169 -22.024 6.266 1.00 40.78 89 LEU A CA 1
ATOM 692 C C . LEU A 1 89 ? 27.549 -21.448 7.552 1.00 40.78 89 LEU A C 1
ATOM 694 O O . LEU A 1 89 ? 27.665 -20.251 7.787 1.00 40.78 89 LEU A O 1
ATOM 698 N N . PHE A 1 90 ? 26.883 -22.350 8.283 1.00 41.06 90 PHE A N 1
ATOM 699 C CA . PHE A 1 90 ? 26.446 -22.341 9.692 1.00 41.06 90 PHE A CA 1
ATOM 700 C C . PHE A 1 90 ? 25.671 -21.141 10.254 1.00 41.06 90 PHE A C 1
ATOM 702 O O . PHE A 1 90 ? 26.246 -20.047 10.424 1.00 41.06 90 PHE A O 1
#

Sequence (90 aa):
MRGSRIIIPSCLRLELFDSIHKGHQGIGKCRERAKQYVWWPGLATQIADLVYKCSTCSHGSREIREPLISGGGGISITPLAGYWHRSLLF

InterPro domains:
  IPR041588 Integrase zinc-binding domain [PF17921] (8-58)